Protein AF-A0A519YDR2-F1 (afdb_monomer_lite)

Foldseek 3Di:
DDDDDDDDAQLQDPPPDDLDDQDPVNVVVVVVLQVVCQVCQVVDPDKDWKAFSSQCFTPDIHPVVCVQLVHDNVVRVVCTSVNCVFWWDVVQSVVCSVVVVVQQPDPDQPDKDWDWTWTDSHPDPDTDIDIDMDHQRDADPVRGGGID

Sequence (148 aa):
MVKTSTPNPSLLVPLEHLQPAVTAQQQASIDRAVAQIAATADLHPGVTIVHNILTDSVEYMSRRGLALLQTSLAALHALGPGYNRQFFNPVDAADYMPRLYQLLHSPDPLYVVSYFQQVRPTESAEYSLYLSTSRVLLRAADESPLLI

Radius of gyration: 15.77 Å; chains: 1; bounding box: 35×52×35 Å

pLDDT: mean 86.22, std 18.48, range [34.0, 98.62]

Secondary structure (DSSP, 8-state):
-----PPPP-SS----S--PPPPHHHHHHHHHHHHHHHTTGGGSSS--EEEETTTTEEEEE-HHHHHHTT--HHHHHHHTTHHHHHHB-HHHHHHHHHHHH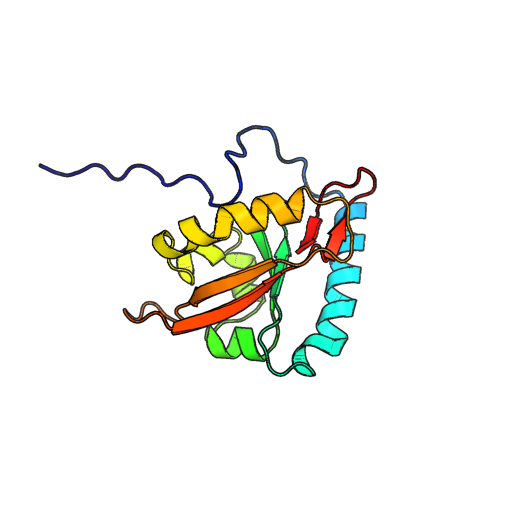HHHH---TT-EEEEEEEE-SSS-SPPEEEEEEEE--EE-TTS-EEE-

Structure (mmCIF, N/CA/C/O backbone):
data_AF-A0A519YDR2-F1
#
_entry.id   AF-A0A519YDR2-F1
#
loop_
_atom_site.group_PDB
_atom_site.id
_atom_site.type_symbol
_atom_site.label_atom_id
_atom_site.label_alt_id
_atom_site.label_comp_id
_atom_site.label_asym_id
_atom_site.label_entity_id
_atom_site.label_seq_id
_atom_site.pdbx_PDB_ins_code
_atom_site.Cartn_x
_atom_site.Cartn_y
_atom_site.Cartn_z
_atom_site.occupancy
_atom_site.B_iso_or_equiv
_atom_site.auth_seq_id
_atom_site.auth_comp_id
_atom_site.auth_asym_id
_atom_site.auth_atom_id
_atom_site.pdbx_PDB_model_num
ATOM 1 N N . MET A 1 1 ? -15.715 37.258 3.386 1.00 39.41 1 MET A N 1
ATOM 2 C CA . MET A 1 1 ? -14.521 37.036 2.540 1.00 39.41 1 MET A CA 1
ATOM 3 C C . MET A 1 1 ? -14.327 35.533 2.414 1.00 39.41 1 MET A C 1
ATOM 5 O O . MET A 1 1 ? -13.904 34.897 3.369 1.00 39.41 1 MET A O 1
ATOM 9 N N . VAL A 1 2 ? -14.778 34.955 1.302 1.00 34.84 2 VAL A N 1
ATOM 10 C CA . VAL A 1 2 ? -14.699 33.512 1.037 1.00 34.84 2 VAL A CA 1
ATOM 11 C C . VAL A 1 2 ? -13.256 33.204 0.648 1.00 34.84 2 VAL A C 1
ATOM 13 O O . VAL A 1 2 ? -12.778 33.713 -0.362 1.00 34.84 2 VAL A O 1
ATOM 16 N N . LYS A 1 3 ? -12.537 32.438 1.476 1.00 34.00 3 LYS A N 1
ATOM 17 C CA . LYS A 1 3 ? -11.221 31.912 1.103 1.00 34.00 3 LYS A CA 1
ATOM 18 C C . LYS A 1 3 ? -11.451 30.821 0.064 1.00 34.00 3 LYS A C 1
ATOM 20 O O . LYS A 1 3 ? -12.026 29.781 0.363 1.00 34.00 3 LYS A O 1
ATOM 25 N N . THR A 1 4 ? -11.055 31.111 -1.165 1.00 35.88 4 THR A N 1
ATOM 26 C CA . THR A 1 4 ? -11.028 30.170 -2.279 1.00 35.88 4 THR A CA 1
ATOM 27 C C . THR A 1 4 ? -10.101 29.009 -1.933 1.00 35.88 4 THR A C 1
ATOM 29 O O . THR A 1 4 ? -8.920 29.216 -1.664 1.00 35.88 4 THR A O 1
ATOM 32 N N . SER A 1 5 ? -10.668 27.803 -1.915 1.00 35.31 5 SER A N 1
ATOM 33 C CA . SER A 1 5 ? -9.946 26.538 -1.804 1.00 35.31 5 SER A CA 1
ATOM 34 C C . SER A 1 5 ?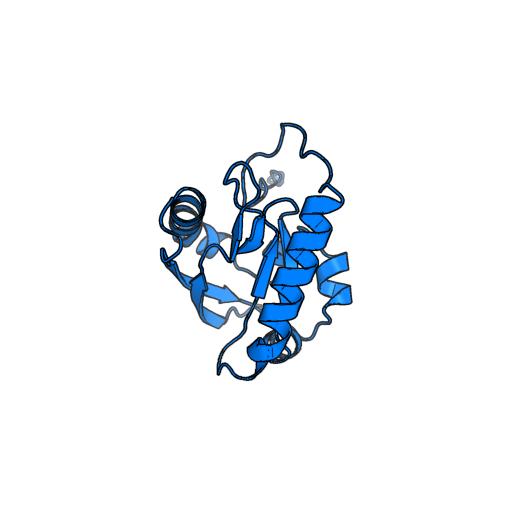 -9.002 26.404 -2.993 1.00 35.31 5 SER A C 1
ATOM 36 O O . SER A 1 5 ? -9.450 26.259 -4.128 1.00 35.31 5 SER A O 1
ATOM 38 N N . THR A 1 6 ? -7.700 26.455 -2.745 1.00 38.56 6 THR A N 1
ATOM 39 C CA . THR A 1 6 ? -6.697 25.978 -3.696 1.00 38.56 6 THR A CA 1
ATOM 40 C C . THR A 1 6 ? -6.826 24.457 -3.849 1.00 38.56 6 THR A C 1
ATOM 42 O O . THR A 1 6 ? -7.076 23.769 -2.855 1.00 38.56 6 THR A O 1
ATOM 45 N N . PRO A 1 7 ? -6.681 23.896 -5.061 1.00 40.25 7 PRO A N 1
ATOM 46 C CA . PRO A 1 7 ? -6.564 22.455 -5.226 1.00 40.25 7 PRO A CA 1
ATOM 47 C C . PRO A 1 7 ? -5.228 22.003 -4.621 1.00 40.25 7 PRO A C 1
ATOM 49 O O . PRO A 1 7 ? -4.173 22.544 -4.944 1.00 40.25 7 PRO A O 1
ATOM 52 N N . ASN A 1 8 ? -5.291 21.053 -3.690 1.00 44.22 8 ASN A N 1
ATOM 53 C CA . ASN A 1 8 ? -4.116 20.451 -3.065 1.00 44.22 8 ASN A CA 1
ATOM 54 C C . ASN A 1 8 ? -3.467 19.488 -4.083 1.00 44.22 8 ASN A C 1
ATOM 56 O O . ASN A 1 8 ? -4.185 18.611 -4.579 1.00 44.22 8 ASN A O 1
ATOM 60 N N . PRO A 1 9 ? -2.179 19.647 -4.442 1.00 41.72 9 PRO A N 1
ATOM 61 C CA . PRO A 1 9 ? -1.514 18.762 -5.391 1.00 41.72 9 PRO A CA 1
ATOM 62 C C . PRO A 1 9 ? -1.411 17.349 -4.808 1.00 41.72 9 PRO A C 1
ATOM 64 O O . PRO A 1 9 ? -1.293 17.171 -3.595 1.00 41.72 9 PRO A O 1
ATOM 67 N N . SER A 1 10 ? -1.504 16.344 -5.675 1.00 45.41 10 SER A N 1
ATOM 68 C CA . SER A 1 10 ? -1.334 14.928 -5.345 1.00 45.41 10 SER A CA 1
ATOM 69 C C . SER A 1 10 ? -0.138 14.706 -4.409 1.00 45.41 10 SER A C 1
ATOM 71 O O . SER A 1 10 ? 0.922 15.305 -4.587 1.00 45.41 10 SER A O 1
ATOM 73 N N . LEU A 1 11 ? -0.312 13.846 -3.398 1.00 50.56 11 LEU A N 1
ATOM 74 C CA . LEU A 1 11 ? 0.678 13.610 -2.333 1.00 50.56 11 LEU A CA 1
ATOM 75 C C . LEU A 1 11 ? 1.963 12.925 -2.839 1.00 50.56 11 LEU A C 1
ATOM 77 O O . LEU A 1 11 ? 2.975 12.905 -2.140 1.00 50.56 11 LEU A O 1
ATOM 81 N N . LEU A 1 12 ? 1.943 12.430 -4.076 1.00 49.84 12 LEU A N 1
ATOM 82 C CA . LEU A 1 12 ? 3.068 11.839 -4.784 1.00 49.84 12 LEU A CA 1
ATOM 83 C C . LEU A 1 12 ? 3.268 12.595 -6.109 1.00 49.84 12 LEU A C 1
ATOM 85 O O . LEU A 1 12 ? 2.635 12.275 -7.108 1.00 49.84 12 LEU A O 1
ATOM 89 N N . VAL A 1 13 ? 4.176 13.583 -6.096 1.00 45.25 13 VAL A N 1
ATOM 90 C CA . VAL A 1 13 ? 4.721 14.321 -7.263 1.00 45.25 13 VAL A CA 1
ATOM 91 C C . VAL A 1 13 ? 3.717 15.229 -8.028 1.00 45.25 13 VAL A C 1
ATOM 93 O O . VAL A 1 13 ? 2.563 14.863 -8.245 1.00 45.25 13 VAL A O 1
ATOM 96 N N . PRO A 1 14 ? 4.133 16.411 -8.542 1.00 38.53 14 PRO A N 1
ATOM 97 C CA . PRO A 1 14 ? 3.407 17.085 -9.620 1.00 38.53 14 PRO A CA 1
ATOM 98 C C . PRO A 1 14 ? 3.539 16.258 -10.914 1.00 38.53 14 PRO A C 1
ATOM 100 O O . PRO A 1 14 ? 4.496 16.403 -11.674 1.00 38.53 14 PRO A O 1
ATOM 103 N N . LEU A 1 15 ? 2.606 15.336 -11.152 1.00 46.00 15 LEU A N 1
ATOM 104 C CA . LEU A 1 15 ? 2.583 14.445 -12.321 1.00 46.00 15 LEU A CA 1
ATOM 105 C C . LEU A 1 15 ? 1.986 15.137 -13.560 1.00 46.00 15 LEU A C 1
ATOM 107 O O . LEU A 1 15 ? 1.046 14.643 -14.173 1.00 46.00 15 LEU A O 1
ATOM 111 N N . GLU A 1 16 ? 2.530 16.289 -13.952 1.00 39.00 16 GLU A N 1
ATOM 112 C CA . GLU A 1 16 ? 2.115 16.978 -15.190 1.00 39.00 16 GLU A CA 1
ATOM 113 C C . GLU A 1 16 ? 2.868 16.500 -16.444 1.00 39.00 16 GLU A C 1
ATOM 115 O O . GLU A 1 16 ? 2.727 17.068 -17.522 1.00 39.00 16 GLU A O 1
ATOM 120 N N . HIS A 1 17 ? 3.628 15.408 -16.354 1.00 41.31 17 HIS A N 1
ATOM 121 C CA . HIS A 1 17 ? 4.310 14.822 -17.506 1.00 41.31 17 HIS A CA 1
ATOM 122 C C . HIS A 1 17 ? 3.852 13.375 -17.681 1.00 41.31 17 HIS A C 1
ATOM 124 O O . HIS A 1 17 ? 4.390 12.475 -17.049 1.00 41.31 17 HIS A O 1
ATOM 130 N N . LEU A 1 18 ? 2.817 13.199 -18.516 1.00 40.03 18 LEU A N 1
ATOM 131 C CA . LEU A 1 18 ? 2.458 11.974 -19.243 1.00 40.03 18 LEU A CA 1
ATOM 132 C C . LEU A 1 18 ? 2.827 10.675 -18.505 1.00 40.03 18 LEU A C 1
ATOM 134 O O . LEU A 1 18 ? 3.846 10.068 -18.823 1.00 40.03 18 LEU A O 1
ATOM 138 N N . GLN A 1 19 ? 2.002 10.223 -17.556 1.00 50.09 19 GLN A N 1
ATOM 139 C CA . GLN A 1 19 ? 2.108 8.843 -17.074 1.00 50.09 19 GLN A CA 1
ATOM 140 C C . GLN A 1 19 ? 1.885 7.918 -18.281 1.00 50.09 19 GLN A C 1
ATOM 142 O O . GLN A 1 19 ? 0.775 7.914 -18.826 1.00 50.09 19 GLN A O 1
ATOM 147 N N . PRO A 1 20 ? 2.891 7.165 -18.765 1.00 56.28 20 PRO A N 1
ATOM 148 C CA . PRO A 1 20 ? 2.605 6.136 -19.746 1.00 56.28 20 PRO A CA 1
ATOM 149 C C . PRO A 1 20 ? 1.630 5.155 -19.094 1.00 56.28 20 PRO A C 1
ATOM 151 O O . PRO A 1 20 ? 1.790 4.794 -17.927 1.00 56.28 20 PRO A O 1
ATOM 154 N N . ALA A 1 21 ? 0.597 4.754 -19.835 1.00 71.31 21 ALA A N 1
ATOM 155 C CA . ALA A 1 21 ? -0.297 3.699 -19.384 1.00 71.31 21 ALA A CA 1
ATOM 156 C C . ALA A 1 21 ? 0.544 2.496 -18.929 1.00 71.31 21 ALA A C 1
ATOM 158 O O . ALA A 1 21 ? 1.493 2.119 -19.623 1.00 71.31 21 ALA A O 1
ATOM 159 N N . VAL A 1 22 ? 0.206 1.919 -17.769 1.00 83.06 22 VAL A N 1
ATOM 160 C CA . VAL A 1 22 ? 0.862 0.709 -17.256 1.00 83.06 22 VAL A CA 1
ATOM 161 C C . VAL A 1 22 ? 0.887 -0.322 -18.380 1.00 83.06 22 VAL A C 1
ATOM 163 O O . VAL A 1 22 ? -0.152 -0.699 -18.927 1.00 83.06 22 VAL A O 1
ATOM 166 N N . THR A 1 23 ? 2.084 -0.739 -18.784 1.00 90.75 23 THR A N 1
ATOM 167 C CA . THR A 1 23 ? 2.227 -1.703 -19.875 1.00 90.75 23 THR A CA 1
ATOM 168 C C . THR A 1 23 ? 1.679 -3.060 -19.441 1.00 90.75 23 THR A C 1
ATOM 170 O O . THR A 1 23 ? 1.716 -3.408 -18.261 1.00 90.75 23 THR A O 1
ATOM 173 N N . ALA A 1 24 ? 1.245 -3.892 -20.391 1.00 91.50 24 ALA A N 1
ATOM 174 C CA . ALA A 1 24 ? 0.775 -5.246 -20.078 1.00 91.50 24 ALA A CA 1
ATOM 175 C C . ALA A 1 24 ? 1.830 -6.079 -19.317 1.00 91.50 24 ALA A C 1
ATOM 177 O O . ALA A 1 24 ? 1.493 -6.887 -18.454 1.00 91.50 24 ALA A O 1
ATOM 178 N N . GLN A 1 25 ? 3.117 -5.854 -19.601 1.00 92.81 25 GLN A N 1
ATOM 179 C CA . GLN A 1 25 ? 4.220 -6.513 -18.904 1.00 92.81 25 GLN A CA 1
ATOM 180 C C . GLN A 1 25 ? 4.379 -6.020 -17.457 1.00 92.81 25 GLN A C 1
ATOM 182 O O . GLN A 1 25 ? 4.603 -6.834 -16.556 1.00 92.81 25 GLN A O 1
ATOM 187 N N . GLN A 1 26 ? 4.256 -4.709 -17.222 1.00 94.50 26 GLN A N 1
ATOM 188 C CA . GLN A 1 26 ? 4.243 -4.153 -15.867 1.00 94.50 26 GLN A CA 1
ATOM 189 C C . GLN A 1 26 ? 3.038 -4.683 -15.091 1.00 94.50 26 GLN A C 1
ATOM 191 O O . GLN A 1 26 ? 3.222 -5.156 -13.974 1.00 94.50 26 GLN A O 1
ATOM 196 N N . GLN A 1 27 ? 1.853 -4.715 -15.707 1.00 95.12 27 GLN A N 1
ATOM 197 C CA . GLN A 1 27 ? 0.644 -5.238 -15.071 1.00 95.12 27 GLN A CA 1
ATOM 198 C C . GLN A 1 27 ? 0.811 -6.705 -14.661 1.00 95.12 27 GLN A C 1
ATOM 200 O O . GLN A 1 27 ? 0.612 -7.043 -13.502 1.00 95.12 27 GLN A O 1
ATOM 205 N N . ALA A 1 28 ? 1.300 -7.565 -15.558 1.00 96.44 28 ALA A N 1
ATOM 206 C CA . ALA A 1 28 ? 1.550 -8.969 -15.229 1.00 96.44 28 ALA A CA 1
ATOM 207 C C . ALA A 1 28 ? 2.567 -9.152 -14.082 1.00 96.44 28 ALA A C 1
ATOM 209 O O . ALA A 1 28 ? 2.499 -10.124 -13.325 1.00 96.44 28 ALA A O 1
ATOM 210 N N . SER A 1 29 ? 3.528 -8.232 -13.953 1.00 97.56 29 SER A N 1
ATOM 211 C CA . SER A 1 29 ? 4.514 -8.249 -12.865 1.00 97.56 29 SER A CA 1
ATOM 212 C C . SER A 1 29 ? 3.905 -7.773 -11.544 1.00 97.56 29 SER A C 1
ATOM 214 O O . SER A 1 29 ? 4.158 -8.387 -10.506 1.00 97.56 29 SER A O 1
ATOM 216 N N . ILE A 1 30 ? 3.068 -6.733 -11.597 1.00 97.75 30 ILE A N 1
ATOM 217 C CA . ILE A 1 30 ? 2.284 -6.224 -10.467 1.00 97.75 30 ILE A CA 1
ATOM 218 C C . ILE A 1 30 ? 1.362 -7.323 -9.939 1.00 97.75 30 ILE A C 1
ATOM 220 O O . ILE A 1 30 ? 1.458 -7.671 -8.764 1.00 97.75 30 ILE A O 1
ATOM 224 N N . ASP A 1 31 ? 0.564 -7.949 -10.807 1.00 98.00 31 ASP A N 1
ATOM 225 C CA . ASP A 1 31 ? -0.384 -9.006 -10.437 1.00 98.00 31 ASP A CA 1
ATOM 226 C C . ASP A 1 31 ? 0.322 -10.168 -9.725 1.00 98.00 31 ASP A C 1
ATOM 228 O O . ASP A 1 31 ? -0.145 -10.676 -8.703 1.00 98.00 31 ASP A O 1
ATOM 232 N N . ARG A 1 32 ? 1.496 -10.570 -10.232 1.00 98.50 32 ARG A N 1
ATOM 233 C CA . ARG A 1 32 ? 2.311 -11.622 -9.614 1.00 98.50 32 ARG A CA 1
ATOM 234 C C . ARG A 1 32 ? 2.807 -11.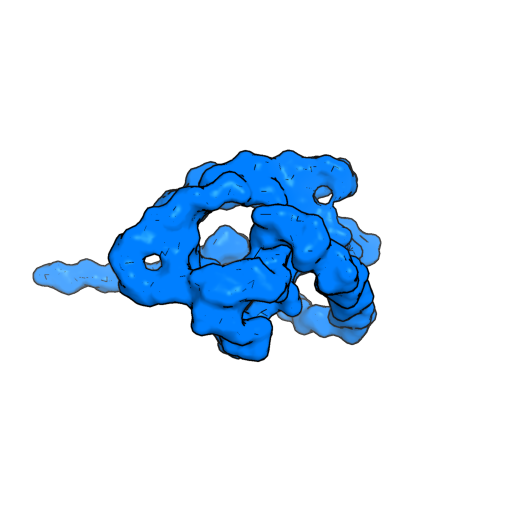217 -8.226 1.00 98.50 32 ARG A C 1
ATOM 236 O O . ARG A 1 32 ? 2.698 -12.018 -7.299 1.00 98.50 32 ARG A O 1
ATOM 243 N N . ALA A 1 33 ? 3.361 -10.013 -8.082 1.00 98.38 33 ALA A N 1
ATOM 244 C CA . ALA A 1 33 ? 3.873 -9.525 -6.802 1.00 98.38 33 ALA A CA 1
ATOM 245 C C . ALA A 1 33 ? 2.748 -9.396 -5.763 1.00 98.38 33 ALA A C 1
ATOM 247 O O . ALA A 1 33 ? 2.893 -9.837 -4.622 1.00 98.38 33 ALA A O 1
ATOM 248 N N . VAL A 1 34 ? 1.594 -8.872 -6.180 1.00 98.56 34 VAL A N 1
ATOM 249 C CA . VAL A 1 34 ? 0.391 -8.770 -5.351 1.00 98.56 34 VAL A CA 1
ATOM 250 C C . VAL A 1 34 ? -0.080 -10.151 -4.902 1.00 98.56 34 VAL A C 1
ATOM 252 O O . VAL A 1 34 ? -0.316 -10.346 -3.712 1.00 98.56 34 VAL A O 1
ATOM 255 N N . ALA A 1 35 ? -0.155 -11.132 -5.806 1.00 98.56 35 ALA A N 1
ATOM 256 C CA . ALA A 1 35 ? -0.554 -12.496 -5.459 1.00 98.56 35 ALA A CA 1
ATOM 257 C C . ALA A 1 35 ? 0.391 -13.141 -4.428 1.00 98.56 35 ALA A C 1
ATOM 259 O O . ALA A 1 35 ? -0.068 -13.820 -3.508 1.00 98.56 35 ALA A O 1
ATOM 260 N N . GLN A 1 36 ? 1.702 -12.902 -4.544 1.00 98.38 36 GLN A N 1
ATOM 261 C CA . GLN A 1 36 ? 2.693 -13.395 -3.582 1.00 98.38 36 GLN A CA 1
ATOM 262 C C . GLN A 1 36 ? 2.505 -12.781 -2.191 1.00 98.38 36 GLN A C 1
ATOM 264 O O . GLN A 1 36 ? 2.538 -13.508 -1.201 1.00 98.38 36 GLN A O 1
ATOM 269 N N . ILE A 1 37 ? 2.270 -11.468 -2.108 1.00 98.25 37 ILE A N 1
ATOM 270 C CA . ILE A 1 37 ? 1.995 -10.793 -0.833 1.00 98.25 37 ILE A CA 1
ATOM 271 C C . ILE A 1 37 ? 0.660 -11.252 -0.243 1.00 98.25 37 ILE A C 1
ATOM 273 O O . ILE A 1 37 ? 0.587 -11.584 0.941 1.00 98.25 37 ILE A O 1
ATOM 277 N N . ALA A 1 38 ? -0.389 -11.328 -1.061 1.00 98.12 38 ALA A N 1
ATOM 278 C CA . ALA A 1 38 ? -1.721 -11.728 -0.623 1.00 98.12 38 ALA A CA 1
ATOM 279 C C . ALA A 1 38 ? -1.748 -13.135 -0.004 1.00 98.12 38 ALA A C 1
ATOM 281 O O . ALA A 1 38 ? -2.524 -13.381 0.918 1.00 98.12 38 ALA A O 1
ATOM 282 N N . ALA A 1 39 ? -0.876 -14.040 -0.462 1.00 98.25 39 ALA A N 1
ATOM 283 C CA . ALA A 1 39 ? -0.772 -15.399 0.063 1.00 98.25 39 ALA A CA 1
ATOM 284 C C . ALA A 1 39 ? -0.305 -15.467 1.531 1.00 98.25 39 ALA A C 1
ATOM 286 O O . ALA A 1 39 ? -0.590 -16.454 2.209 1.00 98.25 39 ALA A O 1
ATOM 287 N N . THR A 1 40 ? 0.399 -14.445 2.035 1.00 97.38 40 THR A N 1
ATOM 288 C CA . THR A 1 40 ? 0.969 -14.449 3.396 1.00 97.38 40 THR A CA 1
ATOM 289 C C . THR A 1 40 ? 0.528 -13.277 4.263 1.00 97.38 40 THR A C 1
ATOM 291 O O . THR A 1 40 ? 0.735 -13.325 5.472 1.00 97.38 40 THR A O 1
ATOM 294 N N . ALA A 1 41 ? -0.083 -12.239 3.688 1.00 97.38 41 ALA A N 1
ATOM 295 C CA . ALA A 1 41 ? -0.392 -10.986 4.376 1.00 97.38 41 ALA A CA 1
ATOM 296 C C . ALA A 1 41 ? -1.160 -11.172 5.697 1.00 97.38 41 ALA A C 1
ATOM 298 O O . ALA A 1 41 ? -0.833 -10.545 6.702 1.00 97.38 41 ALA A O 1
ATOM 299 N N . ASP A 1 42 ? -2.143 -12.076 5.724 1.00 95.75 42 ASP A N 1
ATOM 300 C CA . ASP A 1 42 ? -2.964 -12.322 6.917 1.00 95.75 42 ASP A CA 1
ATOM 301 C C . ASP A 1 42 ? -2.266 -13.174 7.995 1.00 95.75 42 ASP A C 1
ATOM 303 O O . ASP A 1 42 ? -2.829 -13.383 9.069 1.00 95.75 42 ASP A O 1
ATOM 307 N N . LEU A 1 43 ? -1.049 -13.667 7.736 1.00 96.62 43 LEU A N 1
ATOM 308 C CA . LEU A 1 43 ? -0.209 -14.309 8.753 1.00 96.62 43 LEU A CA 1
ATOM 309 C C . LEU A 1 43 ? 0.493 -13.274 9.644 1.00 96.62 43 LEU A C 1
ATOM 311 O O . LEU A 1 43 ? 0.997 -13.618 10.714 1.00 96.62 43 LEU A O 1
ATOM 315 N N . HIS A 1 44 ? 0.554 -12.013 9.214 1.00 93.31 44 HIS A N 1
ATOM 316 C CA . HIS A 1 44 ? 1.209 -10.942 9.952 1.00 93.31 44 HIS A CA 1
ATOM 317 C C . HIS A 1 44 ? 0.223 -10.262 10.919 1.00 93.31 44 HIS A C 1
ATOM 319 O O . HIS A 1 44 ? -0.933 -10.032 10.567 1.00 93.31 44 HIS A O 1
ATOM 325 N N . PRO A 1 45 ? 0.654 -9.856 12.130 1.00 93.12 45 PRO A N 1
ATOM 326 C CA . PRO A 1 45 ? -0.227 -9.224 13.119 1.00 93.12 45 PRO A CA 1
ATOM 327 C C . PRO A 1 45 ? -0.600 -7.760 12.793 1.00 93.12 45 PRO A C 1
ATOM 329 O O . PRO A 1 45 ? -1.156 -7.061 13.642 1.00 93.12 45 PRO A O 1
ATOM 332 N N . GLY A 1 46 ? -0.306 -7.287 11.578 1.00 94.88 46 GLY A N 1
ATOM 333 C CA . GLY A 1 46 ? -0.518 -5.915 11.118 1.00 94.88 46 GLY A CA 1
ATOM 334 C C . GLY A 1 46 ? -1.438 -5.817 9.901 1.00 94.88 46 GLY A C 1
ATOM 335 O O . GLY A 1 46 ? -2.011 -6.802 9.434 1.00 94.88 46 GLY A O 1
ATOM 336 N N . VAL A 1 47 ? -1.600 -4.596 9.395 1.00 97.12 47 VAL A N 1
ATOM 337 C CA . VAL A 1 47 ? -2.218 -4.358 8.087 1.00 97.12 47 VAL A CA 1
ATOM 338 C C . VAL A 1 47 ? -1.115 -4.371 7.037 1.00 97.12 47 VAL A C 1
ATOM 340 O O . VAL A 1 47 ? -0.109 -3.687 7.197 1.00 97.12 47 VAL A O 1
ATOM 343 N N . THR A 1 48 ? -1.312 -5.136 5.967 1.00 98.12 48 THR A N 1
ATOM 344 C CA . THR A 1 48 ? -0.436 -5.109 4.792 1.00 98.12 48 THR A CA 1
ATOM 345 C C . THR A 1 48 ? -1.163 -4.371 3.686 1.00 98.12 48 THR A C 1
ATOM 347 O O . THR A 1 48 ? -2.324 -4.675 3.411 1.00 98.12 48 THR A O 1
ATOM 350 N N . ILE A 1 49 ? -0.485 -3.414 3.068 1.00 98.00 49 ILE A N 1
ATOM 351 C CA . ILE A 1 49 ? -0.989 -2.628 1.943 1.00 98.00 49 ILE A CA 1
ATOM 352 C C . ILE A 1 49 ? 0.056 -2.739 0.840 1.00 98.00 49 ILE A C 1
ATOM 354 O O . ILE A 1 49 ? 1.246 -2.717 1.140 1.00 98.00 49 ILE A O 1
ATOM 358 N N . VAL A 1 50 ? -0.390 -2.888 -0.403 1.00 98.44 50 VAL A N 1
ATOM 359 C CA . VAL A 1 50 ? 0.462 -2.757 -1.586 1.00 98.44 50 VAL A CA 1
ATOM 360 C C . VAL A 1 50 ? -0.025 -1.543 -2.356 1.00 98.44 50 VAL A C 1
ATOM 362 O O . VAL A 1 50 ? -1.160 -1.532 -2.842 1.00 98.44 50 VAL A O 1
ATOM 365 N N . HIS A 1 51 ? 0.816 -0.521 -2.434 1.00 97.12 51 HIS A N 1
ATOM 366 C CA . HIS A 1 51 ? 0.530 0.718 -3.146 1.00 97.12 51 HIS A CA 1
ATOM 367 C C . HIS A 1 51 ? 1.168 0.700 -4.527 1.00 97.12 51 HIS A C 1
ATOM 369 O O . HIS A 1 51 ? 2.348 0.387 -4.666 1.00 97.12 51 HIS A O 1
ATOM 375 N N . ASN A 1 52 ? 0.402 1.100 -5.537 1.00 96.00 52 ASN A N 1
ATOM 376 C CA . ASN A 1 52 ? 0.901 1.364 -6.874 1.00 96.00 52 ASN A CA 1
ATOM 377 C C . ASN A 1 52 ? 1.284 2.836 -7.000 1.00 96.00 52 ASN A C 1
ATOM 379 O O . ASN A 1 52 ? 0.447 3.735 -6.909 1.00 96.00 52 ASN A O 1
ATOM 383 N N . ILE A 1 53 ? 2.579 3.062 -7.210 1.00 93.50 53 ILE A N 1
ATOM 384 C CA . ILE A 1 53 ? 3.168 4.396 -7.316 1.00 93.50 53 ILE A CA 1
ATOM 385 C C . ILE A 1 53 ? 2.795 5.062 -8.643 1.00 93.50 53 ILE A C 1
ATOM 387 O O . ILE A 1 53 ? 2.665 6.282 -8.701 1.00 93.50 53 ILE A O 1
ATOM 391 N N . LEU A 1 54 ? 2.583 4.275 -9.701 1.00 91.44 54 LEU A N 1
ATOM 392 C CA . LEU A 1 54 ? 2.219 4.795 -11.018 1.00 91.44 54 LEU A CA 1
ATOM 393 C C . LEU A 1 54 ? 0.802 5.362 -11.039 1.00 91.44 54 LEU A C 1
ATOM 395 O O . LEU A 1 54 ? 0.529 6.268 -11.812 1.00 91.44 54 LEU A O 1
ATOM 399 N N . THR A 1 55 ? -0.103 4.837 -10.221 1.00 90.62 55 THR A N 1
ATOM 400 C CA . THR A 1 55 ? -1.523 5.220 -10.229 1.00 90.62 55 THR A CA 1
ATOM 401 C C . THR A 1 55 ? -1.966 5.926 -8.952 1.00 90.62 55 THR A C 1
ATOM 403 O O . THR A 1 55 ? -3.136 6.287 -8.854 1.00 90.62 55 THR A O 1
ATOM 406 N N . ASP A 1 56 ? -1.064 6.114 -7.980 1.00 89.88 56 ASP A N 1
ATOM 407 C CA . ASP A 1 56 ? -1.375 6.605 -6.627 1.00 89.88 56 ASP A CA 1
ATOM 408 C C . ASP A 1 56 ? -2.556 5.835 -5.996 1.00 89.88 56 ASP A C 1
ATOM 410 O O . ASP A 1 56 ? -3.446 6.402 -5.368 1.00 89.88 56 ASP A O 1
ATOM 414 N N . SER A 1 57 ? -2.615 4.517 -6.208 1.00 93.19 57 SER A N 1
ATOM 415 C CA . SER A 1 57 ? -3.740 3.679 -5.774 1.00 93.19 57 SER A CA 1
ATOM 416 C C . SER A 1 57 ? -3.288 2.466 -4.969 1.00 93.19 57 SER A C 1
ATOM 418 O O . SER A 1 57 ? -2.104 2.153 -4.876 1.00 93.19 57 SER A O 1
ATOM 420 N N . VAL A 1 58 ? -4.248 1.769 -4.365 1.00 96.81 58 VAL A N 1
ATOM 421 C CA . VAL A 1 58 ? -4.007 0.516 -3.642 1.00 96.81 58 VAL A CA 1
ATOM 422 C C . VAL A 1 58 ? -4.252 -0.651 -4.585 1.00 96.81 58 VAL A C 1
ATOM 424 O O . VAL A 1 58 ? -5.339 -0.753 -5.135 1.00 96.81 58 VAL A O 1
ATOM 427 N N . GLU A 1 59 ? -3.283 -1.548 -4.738 1.00 97.81 59 GLU A N 1
ATOM 428 C CA . GLU A 1 59 ? -3.462 -2.808 -5.477 1.00 97.81 59 GLU A CA 1
ATOM 429 C C . GLU A 1 59 ? -4.009 -3.910 -4.576 1.00 97.81 59 GLU A C 1
ATOM 431 O O . GLU A 1 59 ? -4.791 -4.757 -5.008 1.00 97.81 59 GLU A O 1
ATOM 436 N N . TYR A 1 60 ? -3.615 -3.888 -3.302 1.00 98.62 60 TYR A N 1
ATOM 437 C CA . TYR A 1 60 ? -4.014 -4.882 -2.319 1.00 98.62 60 TYR A CA 1
ATOM 438 C C . TYR A 1 60 ? -4.024 -4.321 -0.902 1.00 98.62 60 TYR A C 1
ATOM 440 O O . TYR A 1 60 ? -3.200 -3.486 -0.531 1.00 98.62 60 TYR A O 1
ATOM 448 N N . MET A 1 61 ? -4.928 -4.854 -0.085 1.00 98.38 61 MET A N 1
ATOM 449 C CA . MET A 1 61 ? -4.953 -4.648 1.354 1.00 98.38 61 MET A CA 1
ATOM 450 C C . MET A 1 61 ? -5.346 -5.950 2.055 1.00 98.38 61 MET A C 1
ATOM 452 O O . MET A 1 61 ? -6.260 -6.645 1.606 1.00 98.38 61 MET A O 1
ATOM 456 N N . SER A 1 62 ? -4.680 -6.270 3.166 1.00 98.56 62 SER A N 1
ATOM 457 C CA . SER A 1 62 ? -4.997 -7.458 3.965 1.00 98.56 62 SER A CA 1
ATOM 458 C C . SER A 1 62 ? -6.412 -7.401 4.545 1.00 98.56 62 SER A C 1
ATOM 460 O O . SER A 1 62 ? -6.990 -6.320 4.714 1.00 98.56 62 SER A O 1
ATOM 462 N N . ARG A 1 63 ? -6.978 -8.560 4.921 1.00 97.75 63 ARG A N 1
ATOM 463 C CA . ARG A 1 63 ? -8.345 -8.621 5.478 1.00 97.75 63 ARG A CA 1
ATOM 464 C C . ARG A 1 63 ? -8.494 -7.739 6.713 1.00 97.75 63 ARG A C 1
ATOM 466 O O . ARG A 1 63 ? -9.533 -7.111 6.901 1.00 97.75 63 ARG A O 1
ATOM 473 N N . ARG A 1 64 ? -7.439 -7.650 7.528 1.00 96.25 64 ARG A N 1
ATOM 474 C CA . ARG A 1 64 ? -7.396 -6.775 8.705 1.00 96.25 64 ARG A CA 1
ATOM 475 C C . ARG A 1 64 ? -7.544 -5.299 8.331 1.00 96.25 64 ARG A C 1
ATOM 477 O O . ARG A 1 64 ? -8.276 -4.591 9.011 1.00 96.25 64 ARG A O 1
ATOM 484 N N . GLY A 1 65 ? -6.874 -4.848 7.269 1.00 95.69 65 GLY A N 1
ATOM 485 C CA . GLY A 1 65 ? -6.976 -3.468 6.791 1.00 95.69 65 GLY A CA 1
ATOM 486 C C . GLY A 1 65 ? -8.359 -3.150 6.240 1.00 95.69 65 GLY A C 1
ATOM 487 O O . GLY A 1 65 ? -8.953 -2.147 6.621 1.00 95.69 65 GLY A O 1
ATOM 488 N N . LEU A 1 66 ? -8.915 -4.050 5.426 1.00 96.31 66 LEU A N 1
ATOM 489 C CA . LEU A 1 66 ? -10.263 -3.891 4.874 1.00 96.31 66 LEU A CA 1
ATOM 490 C C . LEU A 1 66 ? -11.330 -3.823 5.974 1.00 96.31 66 LEU A C 1
ATOM 492 O O . LEU A 1 66 ? -12.216 -2.974 5.920 1.00 96.31 66 LEU A O 1
ATOM 496 N N . ALA A 1 67 ? -11.214 -4.672 7.001 1.00 94.44 67 ALA A N 1
ATOM 497 C CA . ALA A 1 67 ? -12.096 -4.636 8.164 1.00 94.44 67 ALA A CA 1
ATOM 498 C C . ALA A 1 67 ? -11.926 -3.345 8.977 1.00 94.44 67 ALA A C 1
ATOM 500 O O . ALA A 1 67 ? -12.918 -2.754 9.400 1.00 94.44 67 ALA A O 1
ATOM 501 N N . LEU A 1 68 ? -10.681 -2.892 9.163 1.00 92.75 68 LEU A N 1
ATOM 502 C CA . LEU A 1 68 ? -10.366 -1.646 9.856 1.00 92.75 68 LEU A CA 1
ATOM 503 C C . LEU A 1 68 ? -10.978 -0.447 9.140 1.00 92.75 68 LEU A C 1
ATOM 505 O O . LEU A 1 68 ? -11.573 0.379 9.812 1.00 92.75 68 LEU A O 1
ATOM 509 N N . LEU A 1 69 ? -10.880 -0.373 7.812 1.00 92.88 69 LEU A N 1
ATOM 510 C CA . LEU A 1 69 ? -11.447 0.708 6.996 1.00 92.88 69 LEU A CA 1
ATOM 511 C C . LEU A 1 69 ? -12.925 0.502 6.630 1.00 92.88 69 LEU A C 1
ATOM 513 O O . LEU A 1 69 ? -13.490 1.319 5.910 1.00 92.88 69 LEU A O 1
ATOM 517 N N . GLN A 1 70 ? -13.541 -0.596 7.080 1.00 93.50 70 GLN A N 1
ATOM 518 C CA . GLN A 1 70 ? -14.932 -0.953 6.782 1.00 93.50 70 GLN A CA 1
ATOM 519 C C . GLN A 1 70 ? -15.264 -0.891 5.278 1.00 93.50 70 GLN A C 1
ATOM 521 O O . GLN A 1 70 ? -16.320 -0.409 4.871 1.00 93.50 70 GLN A O 1
ATOM 526 N N . THR A 1 71 ? -14.345 -1.380 4.442 1.00 94.06 71 THR A N 1
ATOM 527 C CA . THR A 1 71 ? -14.421 -1.280 2.977 1.00 94.06 71 THR A CA 1
ATOM 528 C C . THR A 1 71 ? -14.090 -2.611 2.295 1.00 94.06 71 THR A C 1
ATOM 530 O O . THR A 1 71 ? -13.827 -3.623 2.944 1.00 94.06 71 THR A O 1
ATOM 533 N N . SER A 1 72 ? -14.115 -2.626 0.963 1.00 97.06 72 SER A N 1
ATOM 534 C CA . SER A 1 72 ? -13.717 -3.770 0.138 1.00 97.06 72 SER A CA 1
ATOM 535 C C . SER A 1 72 ? -12.582 -3.390 -0.806 1.00 97.06 72 SER A C 1
ATOM 537 O O . SER A 1 72 ? -12.428 -2.221 -1.155 1.00 97.06 72 SER A O 1
ATOM 539 N N . LEU A 1 73 ? -11.817 -4.379 -1.275 1.00 97.56 73 LEU A N 1
ATOM 540 C CA . LEU A 1 73 ? -10.751 -4.132 -2.247 1.00 97.56 73 LEU A CA 1
ATOM 541 C C . LEU A 1 73 ? -11.290 -3.491 -3.537 1.00 97.56 73 LEU A C 1
ATOM 543 O O . LEU A 1 73 ? -10.704 -2.537 -4.031 1.00 97.56 73 LEU A O 1
ATOM 547 N N . ALA A 1 74 ? -12.457 -3.932 -4.018 1.00 97.88 74 ALA A N 1
ATOM 548 C CA . ALA A 1 74 ? -13.108 -3.337 -5.185 1.00 97.88 74 ALA A CA 1
ATOM 549 C C . ALA A 1 74 ? -13.465 -1.854 -4.968 1.00 97.88 74 ALA A C 1
ATOM 551 O O . ALA A 1 74 ? -13.304 -1.039 -5.873 1.00 97.88 74 ALA A O 1
ATOM 552 N N . ALA A 1 75 ? -13.915 -1.487 -3.763 1.00 96.31 75 ALA A N 1
ATOM 553 C CA . ALA A 1 75 ? -14.173 -0.091 -3.421 1.00 96.31 75 ALA A CA 1
ATOM 554 C C . ALA A 1 75 ? -12.873 0.727 -3.347 1.00 96.31 75 ALA A C 1
ATOM 556 O O . ALA A 1 75 ? -12.848 1.861 -3.816 1.00 96.31 75 ALA A O 1
ATOM 557 N N . LEU A 1 76 ? -11.782 0.153 -2.827 1.00 95.31 76 LEU A N 1
ATOM 558 C CA . LEU A 1 76 ? -10.464 0.798 -2.846 1.00 95.31 76 LEU A CA 1
ATOM 559 C C . LEU A 1 76 ? -9.954 1.025 -4.275 1.00 95.31 76 LEU A C 1
ATOM 561 O O . LEU A 1 76 ? -9.477 2.115 -4.584 1.00 95.31 76 LEU A O 1
ATOM 565 N N . HIS A 1 77 ? -10.111 0.039 -5.161 1.00 95.62 77 HIS A N 1
ATOM 566 C CA . HIS A 1 77 ? -9.774 0.183 -6.580 1.00 95.62 77 HIS A CA 1
ATOM 567 C C . HIS A 1 77 ? -10.599 1.280 -7.251 1.00 95.62 77 HIS A C 1
ATOM 569 O O . HIS A 1 77 ? -10.044 2.100 -7.976 1.00 95.62 77 HIS A O 1
ATOM 575 N N . ALA A 1 78 ? -11.902 1.348 -6.965 1.00 95.69 78 ALA A N 1
ATOM 576 C CA . ALA A 1 78 ? -12.776 2.387 -7.503 1.00 95.69 78 ALA A CA 1
ATOM 577 C C . ALA A 1 78 ? -12.407 3.803 -7.021 1.00 95.69 78 ALA A C 1
ATOM 579 O O . ALA A 1 78 ? -12.629 4.769 -7.749 1.00 95.69 78 ALA A O 1
ATOM 580 N N . LEU A 1 79 ? -11.836 3.940 -5.818 1.00 93.12 79 LEU A N 1
ATOM 581 C CA . LEU A 1 79 ? -11.354 5.225 -5.302 1.00 93.12 79 LEU A CA 1
ATOM 582 C C . LEU A 1 79 ? -10.087 5.712 -6.012 1.00 93.12 79 LEU A C 1
ATOM 584 O O . LEU A 1 79 ? -9.899 6.924 -6.148 1.00 93.12 79 LEU A O 1
ATOM 588 N N . GLY A 1 80 ? -9.205 4.795 -6.423 1.00 92.94 80 GLY A N 1
ATOM 589 C CA . GLY A 1 80 ? -7.913 5.132 -7.021 1.00 92.94 80 GLY A CA 1
ATOM 590 C C . GLY A 1 80 ? -7.117 6.127 -6.147 1.00 92.94 80 GLY A C 1
ATOM 591 O O . GLY A 1 80 ? -7.023 5.914 -4.933 1.00 92.94 80 GLY A O 1
ATOM 592 N N . PRO A 1 81 ? -6.643 7.262 -6.707 1.00 89.81 81 PRO A N 1
ATOM 593 C CA . PRO A 1 81 ? -5.975 8.346 -5.962 1.00 89.81 81 PRO A CA 1
ATOM 594 C C . PRO A 1 81 ? -6.802 8.991 -4.839 1.00 89.81 81 PRO A C 1
ATOM 596 O O . PRO A 1 81 ? -6.308 9.800 -4.050 1.00 89.81 81 PRO A O 1
ATOM 599 N N . GLY A 1 82 ? -8.106 8.716 -4.772 1.00 90.69 82 GLY A N 1
ATOM 600 C CA . GLY A 1 82 ? -8.968 9.162 -3.679 1.00 90.69 82 GLY A CA 1
ATOM 601 C C . GLY A 1 82 ? -8.648 8.493 -2.339 1.00 90.69 82 GLY A C 1
ATOM 602 O O . GLY A 1 82 ? -8.931 9.082 -1.297 1.00 90.69 82 GLY A O 1
ATOM 603 N N . TYR A 1 83 ? -8.017 7.313 -2.352 1.00 91.94 83 TYR A N 1
ATOM 604 C CA . TYR A 1 83 ? -7.745 6.511 -1.157 1.00 91.94 83 TYR A CA 1
ATOM 605 C C . TYR A 1 83 ? -6.991 7.285 -0.065 1.00 91.94 83 TYR A C 1
ATOM 607 O O . TYR A 1 83 ? -7.478 7.400 1.063 1.00 91.94 83 TYR A O 1
ATOM 615 N N . ASN A 1 84 ? -5.840 7.877 -0.406 1.00 88.81 84 ASN A N 1
ATOM 616 C CA . ASN A 1 84 ? -5.008 8.597 0.561 1.00 88.81 84 ASN A CA 1
ATOM 617 C C . ASN A 1 84 ? -5.769 9.777 1.189 1.00 88.81 84 ASN A C 1
ATOM 619 O O . ASN A 1 84 ? -5.727 9.988 2.398 1.00 88.81 84 ASN A O 1
ATOM 623 N N . ARG A 1 85 ? -6.549 10.503 0.381 1.00 86.75 85 ARG A N 1
ATOM 624 C CA . ARG A 1 85 ? -7.353 11.646 0.842 1.00 86.75 85 ARG A CA 1
ATOM 625 C C . ARG A 1 85 ? -8.506 11.241 1.756 1.00 86.75 85 ARG A C 1
ATOM 627 O O . ARG A 1 85 ? -8.895 12.021 2.621 1.00 86.75 85 ARG A O 1
ATOM 634 N N . GLN A 1 86 ? -9.076 10.059 1.547 1.00 90.06 86 GLN A N 1
ATOM 635 C CA . GLN A 1 86 ? -10.220 9.597 2.322 1.00 90.06 86 GLN A CA 1
ATOM 636 C C . GLN A 1 86 ? -9.814 9.167 3.735 1.00 90.06 86 GLN A C 1
ATOM 638 O O . GLN A 1 86 ? -10.476 9.551 4.705 1.00 90.06 86 GLN A O 1
ATOM 643 N N . PHE A 1 87 ? -8.723 8.406 3.853 1.00 91.38 87 PHE A N 1
ATOM 644 C CA . PHE A 1 87 ? -8.398 7.690 5.089 1.00 91.38 87 PHE A CA 1
ATOM 645 C C . PHE A 1 87 ? -7.239 8.288 5.899 1.00 91.38 87 PHE A C 1
ATOM 647 O O . PHE A 1 87 ? -7.129 7.966 7.081 1.00 91.38 87 PHE A O 1
ATOM 654 N N . PHE A 1 88 ? -6.403 9.164 5.327 1.00 90.44 88 PHE A N 1
ATOM 655 C CA . PHE A 1 88 ? -5.184 9.662 5.980 1.00 90.44 88 PHE A CA 1
ATOM 656 C C . PHE A 1 88 ? -5.252 11.157 6.277 1.00 90.44 88 PHE A C 1
ATOM 658 O O . PHE A 1 88 ? -5.847 11.932 5.528 1.00 90.44 88 PHE A O 1
ATOM 665 N N . ASN A 1 89 ? -4.604 11.572 7.367 1.00 89.50 89 ASN A N 1
ATOM 666 C CA . ASN A 1 89 ? -4.476 12.987 7.698 1.00 89.50 89 ASN A CA 1
ATOM 667 C C . ASN A 1 89 ? -3.408 13.646 6.797 1.00 89.50 89 ASN A C 1
ATOM 669 O O . ASN A 1 89 ? -2.228 13.310 6.913 1.00 89.50 89 ASN A O 1
ATOM 673 N N . PRO A 1 90 ? -3.766 14.617 5.936 1.00 86.19 90 PRO A N 1
ATOM 674 C CA . PRO A 1 90 ? -2.810 15.254 5.030 1.00 86.19 90 PRO A CA 1
ATOM 675 C C . PRO A 1 90 ? -1.767 16.124 5.747 1.00 86.19 90 PRO A C 1
ATOM 677 O O . PRO A 1 90 ? -0.694 16.353 5.195 1.00 86.19 90 PRO A O 1
ATOM 680 N N . VAL A 1 91 ? -2.064 16.616 6.956 1.00 87.19 91 VAL A N 1
ATOM 681 C CA . VAL A 1 91 ? -1.105 17.395 7.757 1.00 87.19 91 VAL A CA 1
ATOM 682 C C . VAL A 1 91 ? -0.003 16.480 8.284 1.00 87.19 91 VAL A C 1
ATOM 684 O O . VAL A 1 91 ? 1.169 16.793 8.138 1.00 87.19 91 VAL A O 1
ATOM 687 N N . ASP A 1 92 ? -0.387 15.326 8.824 1.00 88.81 92 ASP A N 1
ATOM 688 C CA . ASP A 1 92 ? 0.532 14.288 9.308 1.00 88.81 92 ASP A CA 1
ATOM 689 C C . ASP A 1 92 ? 1.331 13.655 8.153 1.00 88.81 92 ASP A C 1
ATOM 691 O O . ASP A 1 92 ? 2.525 13.393 8.281 1.00 88.81 92 ASP A O 1
ATOM 695 N N . ALA A 1 93 ? 0.708 13.504 6.976 1.00 87.12 93 ALA A N 1
ATOM 696 C CA . ALA A 1 93 ? 1.383 13.026 5.769 1.00 87.12 93 ALA A CA 1
ATOM 697 C C . ALA A 1 93 ? 2.616 13.854 5.392 1.00 87.12 93 ALA A C 1
ATOM 699 O O . ALA A 1 93 ? 3.639 13.286 5.001 1.00 87.12 93 ALA A O 1
ATOM 700 N N . ALA A 1 94 ? 2.554 15.178 5.557 1.00 88.25 94 ALA A N 1
ATOM 701 C CA . ALA A 1 94 ? 3.664 16.06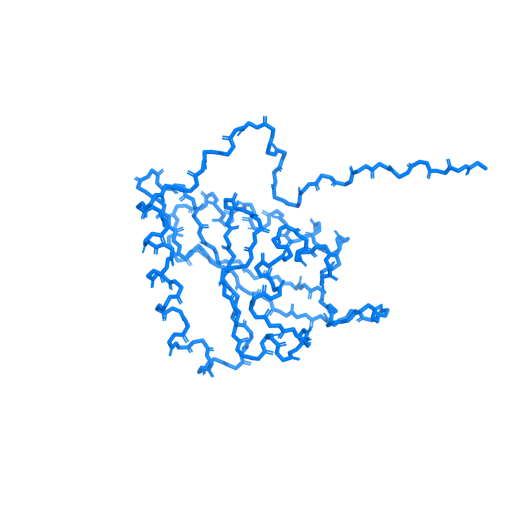7 5.229 1.00 88.25 94 ALA A CA 1
ATOM 702 C C . ALA A 1 94 ? 4.960 15.723 5.991 1.00 88.25 94 ALA A C 1
ATOM 704 O O . ALA A 1 94 ? 6.048 15.923 5.449 1.00 88.25 94 ALA A O 1
ATOM 705 N N . ASP A 1 95 ? 4.855 15.142 7.191 1.00 88.56 95 ASP A N 1
ATOM 706 C CA . ASP A 1 95 ? 6.006 14.820 8.038 1.00 88.56 95 ASP A CA 1
ATOM 707 C C . ASP A 1 95 ? 6.730 13.536 7.605 1.00 88.56 95 ASP A C 1
ATOM 709 O O . ASP A 1 95 ? 7.958 13.436 7.726 1.00 88.56 95 ASP A O 1
ATOM 713 N N . TYR A 1 96 ? 6.006 12.543 7.074 1.00 89.06 96 TYR A N 1
ATOM 714 C CA . TYR A 1 96 ? 6.603 11.274 6.638 1.00 89.06 96 TYR A CA 1
ATOM 715 C C . TYR A 1 96 ? 6.838 11.172 5.126 1.00 89.06 96 TYR A C 1
ATOM 717 O O . TYR A 1 96 ? 7.660 10.353 4.704 1.00 89.06 96 TYR A O 1
ATOM 725 N N . MET A 1 97 ? 6.225 12.032 4.305 1.00 90.62 97 MET A N 1
ATOM 726 C CA . MET A 1 97 ? 6.469 12.076 2.854 1.00 90.62 97 MET A CA 1
ATOM 727 C C . MET A 1 97 ? 7.946 12.165 2.455 1.00 90.62 97 MET A C 1
ATOM 729 O O . MET A 1 97 ? 8.359 11.377 1.601 1.00 90.62 97 MET A O 1
ATOM 733 N N . PRO A 1 98 ? 8.796 13.009 3.075 1.00 93.00 98 PRO A N 1
ATOM 734 C CA . PRO A 1 98 ? 10.221 13.044 2.746 1.00 93.00 98 PRO A CA 1
ATOM 735 C C . PRO A 1 98 ? 10.918 11.681 2.885 1.00 93.00 98 PRO A C 1
ATOM 737 O O . PRO A 1 98 ? 11.813 11.364 2.103 1.00 93.00 98 PRO A O 1
ATOM 740 N N . ARG A 1 99 ? 10.479 10.843 3.835 1.00 93.75 99 ARG A N 1
ATOM 741 C CA . ARG A 1 99 ? 11.022 9.491 4.043 1.00 93.75 99 ARG A CA 1
ATOM 742 C C . ARG A 1 99 ? 10.572 8.531 2.946 1.00 93.75 99 ARG A C 1
ATOM 744 O O . ARG A 1 99 ? 11.379 7.734 2.480 1.00 93.75 99 ARG A O 1
ATOM 751 N N . LEU A 1 100 ? 9.319 8.623 2.492 1.00 94.44 100 LEU A N 1
ATOM 752 C CA . LEU A 1 100 ? 8.864 7.843 1.336 1.00 94.44 100 LEU A CA 1
ATOM 753 C C . LEU A 1 100 ? 9.582 8.269 0.051 1.00 94.44 100 LEU A C 1
ATOM 755 O O . LEU A 1 100 ? 9.974 7.413 -0.735 1.00 94.44 100 LEU A O 1
ATOM 759 N N . TYR A 1 101 ? 9.854 9.561 -0.145 1.00 93.06 101 TYR A N 1
ATOM 760 C CA . TYR A 1 101 ? 10.675 9.994 -1.278 1.00 93.06 101 TYR A CA 1
ATOM 761 C C . TYR A 1 101 ? 12.084 9.394 -1.217 1.00 93.06 101 TYR A C 1
ATOM 763 O O . TYR A 1 101 ? 12.568 8.889 -2.227 1.00 93.06 101 TYR A O 1
ATOM 771 N N . GLN A 1 102 ? 12.725 9.375 -0.046 1.00 93.75 102 GLN A N 1
ATOM 772 C CA . GLN A 1 102 ? 14.020 8.705 0.129 1.00 93.75 102 GLN A CA 1
ATOM 773 C C . GLN A 1 102 ? 13.942 7.202 -0.176 1.00 93.75 102 GLN A C 1
ATOM 775 O O . GLN A 1 102 ? 14.816 6.677 -0.862 1.00 93.75 102 GLN A O 1
ATOM 780 N N . LEU A 1 103 ? 12.875 6.531 0.271 1.00 96.00 103 LEU A N 1
ATOM 781 C CA . LEU A 1 103 ? 12.618 5.118 -0.015 1.00 96.00 103 LEU A CA 1
ATOM 782 C C . LEU A 1 103 ? 12.608 4.829 -1.522 1.00 96.00 103 LEU A C 1
ATOM 784 O O . LEU A 1 103 ? 13.291 3.916 -1.977 1.00 96.00 103 LEU A O 1
ATOM 788 N N . LEU A 1 104 ? 11.867 5.623 -2.298 1.00 95.19 104 LEU A N 1
ATOM 789 C CA . LEU A 1 104 ? 11.700 5.407 -3.739 1.00 95.19 104 LEU A CA 1
ATOM 790 C C . LEU A 1 104 ? 13.018 5.554 -4.520 1.00 95.19 104 LEU A C 1
ATOM 792 O O . LEU A 1 104 ? 13.252 4.799 -5.470 1.00 95.19 104 LEU A O 1
ATOM 796 N N . HIS A 1 105 ? 13.891 6.469 -4.085 1.00 94.19 105 HIS A N 1
ATOM 797 C CA . HIS A 1 105 ? 15.193 6.742 -4.707 1.00 94.19 105 HIS A CA 1
ATOM 798 C C . HIS A 1 105 ? 16.328 5.843 -4.196 1.00 94.19 105 HIS A C 1
ATOM 800 O O . HIS A 1 105 ? 17.427 5.881 -4.750 1.00 94.19 105 HIS A O 1
ATOM 806 N N . SER A 1 106 ? 16.099 5.048 -3.148 1.00 94.94 106 SER A N 1
ATOM 807 C CA . SER A 1 106 ? 17.129 4.160 -2.613 1.00 94.94 106 SER A CA 1
ATOM 808 C C . SER A 1 106 ? 17.385 2.980 -3.561 1.00 94.94 106 SER A C 1
ATOM 810 O O . SER A 1 106 ? 16.439 2.261 -3.899 1.00 94.94 106 SER A O 1
ATOM 812 N N . PRO A 1 107 ? 18.641 2.724 -3.972 1.00 92.38 107 PRO A N 1
ATOM 813 C CA . PRO A 1 107 ? 18.983 1.546 -4.766 1.00 92.38 107 PRO A CA 1
ATOM 814 C C . PRO A 1 107 ? 19.059 0.265 -3.919 1.00 92.38 107 PRO A C 1
ATOM 816 O O . PRO A 1 107 ? 19.141 -0.825 -4.475 1.00 92.38 107 PRO A O 1
ATOM 819 N N . ASP A 1 108 ? 19.063 0.377 -2.586 1.00 94.88 108 ASP A N 1
ATOM 820 C CA . ASP A 1 108 ? 19.140 -0.776 -1.690 1.00 94.88 108 ASP A CA 1
ATOM 821 C C . ASP A 1 108 ? 17.770 -1.485 -1.610 1.00 94.88 108 ASP A C 1
ATOM 823 O O . ASP A 1 108 ? 16.806 -0.900 -1.104 1.00 94.88 108 ASP A O 1
ATOM 827 N N . PRO A 1 109 ? 17.657 -2.748 -2.072 1.00 89.62 109 PRO A N 1
ATOM 828 C CA . PRO A 1 109 ? 16.395 -3.490 -2.067 1.00 89.62 109 PRO A CA 1
ATOM 829 C C . PRO A 1 109 ? 15.909 -3.861 -0.657 1.00 89.62 109 PRO A C 1
ATOM 831 O O . PRO A 1 109 ? 14.760 -4.274 -0.498 1.00 89.62 109 PRO A O 1
ATOM 834 N N . LEU A 1 110 ? 16.765 -3.738 0.362 1.00 93.94 110 LEU A N 1
ATOM 835 C CA . LEU A 1 110 ? 16.430 -3.971 1.768 1.00 93.94 110 LEU A CA 1
ATOM 836 C C . LEU A 1 110 ? 16.149 -2.672 2.527 1.00 93.94 110 LEU A C 1
ATOM 838 O O . LEU A 1 110 ? 15.861 -2.719 3.725 1.00 93.94 110 LEU A O 1
ATOM 842 N N . TYR A 1 111 ? 16.211 -1.523 1.852 1.00 97.19 111 TYR A N 1
ATOM 843 C CA . TYR A 1 111 ? 15.940 -0.243 2.480 1.00 97.19 111 TYR A CA 1
ATOM 844 C C . TYR A 1 111 ? 14.480 -0.162 2.932 1.00 97.19 111 TYR A C 1
ATOM 846 O O . TYR A 1 111 ? 13.542 -0.408 2.169 1.00 97.19 111 TYR A O 1
ATOM 854 N N . VAL A 1 112 ? 14.301 0.202 4.199 1.00 97.56 112 VAL A N 1
ATOM 855 C CA . VAL A 1 112 ? 13.000 0.349 4.846 1.00 97.56 112 VAL A CA 1
ATOM 856 C C . VAL A 1 112 ? 12.914 1.710 5.511 1.00 97.56 112 VAL A C 1
ATOM 858 O O . VAL A 1 112 ? 13.899 2.224 6.044 1.00 97.56 112 VAL A O 1
ATOM 861 N N . VAL A 1 113 ? 11.713 2.274 5.541 1.00 97.38 113 VAL A N 1
ATOM 862 C CA . VAL A 1 113 ? 11.421 3.473 6.329 1.00 97.38 113 VAL A CA 1
ATOM 863 C C . VAL A 1 113 ? 10.264 3.195 7.265 1.00 97.38 113 VAL A C 1
ATOM 865 O O . VAL A 1 113 ? 9.264 2.604 6.866 1.00 97.38 113 VAL A O 1
ATOM 868 N N . SER A 1 114 ? 10.404 3.647 8.509 1.00 96.94 114 SER A N 1
ATOM 869 C CA . SER A 1 114 ? 9.348 3.572 9.514 1.00 96.94 114 SER A CA 1
ATOM 870 C C . SER A 1 114 ? 8.910 4.967 9.931 1.00 96.94 114 SER A C 1
ATOM 872 O O . SER A 1 114 ? 9.731 5.886 10.058 1.00 96.94 114 SER A O 1
ATOM 874 N N . TYR A 1 115 ? 7.608 5.119 10.131 1.00 95.81 115 TYR A N 1
ATOM 875 C CA . TYR A 1 115 ? 6.961 6.379 10.467 1.00 95.81 115 TYR A CA 1
ATOM 876 C C . TYR A 1 115 ? 5.635 6.121 11.179 1.00 95.81 115 TYR A C 1
ATOM 878 O O . TYR A 1 115 ? 5.065 5.034 11.093 1.00 95.81 115 TYR A O 1
ATOM 886 N N . PHE A 1 116 ? 5.152 7.124 11.903 1.00 94.94 116 PHE A N 1
ATOM 887 C CA . PHE A 1 116 ? 3.786 7.110 12.402 1.00 94.94 116 PHE A CA 1
ATOM 888 C C . PHE A 1 116 ? 2.879 7.758 11.365 1.00 94.94 116 PHE A C 1
ATOM 890 O O . PHE A 1 116 ? 3.287 8.719 10.720 1.00 94.94 116 PHE A O 1
ATOM 897 N N . GLN A 1 117 ? 1.683 7.203 11.198 1.00 93.69 117 GLN A N 1
ATOM 898 C CA . GLN A 1 117 ? 0.655 7.772 10.340 1.00 93.69 117 GLN A CA 1
ATOM 899 C C . GLN A 1 117 ? -0.693 7.782 11.054 1.00 93.69 117 GLN A C 1
ATOM 901 O O . GLN A 1 117 ? -1.051 6.835 11.763 1.00 93.69 117 GLN A O 1
ATOM 906 N N . GLN A 1 118 ? -1.451 8.846 10.845 1.00 93.88 118 GLN A N 1
ATOM 907 C CA . GLN A 1 118 ? -2.813 8.990 11.330 1.00 93.88 118 GLN A CA 1
ATOM 908 C C . GLN A 1 118 ? -3.822 8.482 10.297 1.00 93.88 118 GLN A C 1
ATOM 910 O O . GLN A 1 118 ? -3.904 9.005 9.184 1.00 93.88 118 GLN A O 1
ATOM 915 N N . VAL A 1 119 ? -4.621 7.485 10.691 1.00 92.50 119 VAL A N 1
ATOM 916 C CA . VAL A 1 119 ? -5.636 6.837 9.844 1.00 92.50 119 VAL A CA 1
ATOM 917 C C . VAL A 1 119 ? -7.006 6.929 10.504 1.00 92.50 119 VAL A C 1
ATOM 919 O O . VAL A 1 119 ? -7.128 6.742 11.717 1.00 92.50 119 VAL A O 1
ATOM 922 N N . ARG A 1 120 ? -8.047 7.172 9.706 1.00 90.25 120 ARG A N 1
ATOM 923 C CA . ARG A 1 120 ? -9.446 7.104 10.143 1.00 90.25 120 ARG A CA 1
ATOM 924 C C . ARG A 1 120 ? -10.242 6.110 9.281 1.00 90.25 120 ARG A C 1
ATOM 926 O O . ARG A 1 120 ? -10.227 6.239 8.063 1.00 90.25 120 ARG A O 1
ATOM 933 N N . PRO A 1 121 ? -10.940 5.127 9.878 1.00 79.31 121 PRO A N 1
ATOM 934 C CA . PRO A 1 121 ? -11.805 4.174 9.171 1.00 79.31 121 PRO A CA 1
ATOM 935 C C . PRO A 1 121 ? -12.993 4.769 8.418 1.00 79.31 121 PRO A C 1
ATOM 937 O O . PRO A 1 121 ? -13.442 4.232 7.413 1.00 79.31 121 PRO A O 1
ATOM 940 N N . THR A 1 122 ? -13.552 5.844 8.961 1.00 71.94 122 THR A N 1
ATOM 941 C CA . THR A 1 122 ? -14.810 6.450 8.527 1.00 71.94 122 THR A CA 1
ATOM 942 C C . THR A 1 122 ? -14.648 7.964 8.494 1.00 71.94 122 THR A C 1
ATOM 944 O O . THR A 1 122 ? -13.626 8.502 8.921 1.00 71.94 122 THR A O 1
ATOM 947 N N . GLU A 1 123 ? -15.681 8.682 8.056 1.00 64.44 123 GLU A N 1
ATOM 948 C CA . GLU A 1 123 ? -15.724 10.146 8.170 1.00 64.44 123 GLU A CA 1
ATOM 949 C C . GLU A 1 123 ? -15.789 10.658 9.624 1.00 64.44 123 GLU A C 1
ATOM 951 O O . GLU A 1 123 ? -15.894 11.866 9.836 1.00 64.44 123 GLU A O 1
ATOM 956 N N . SER A 1 124 ? -15.684 9.768 10.623 1.00 65.25 124 SER A N 1
ATOM 957 C CA . SER A 1 124 ? -15.454 10.129 12.022 1.00 65.25 124 SER A CA 1
ATOM 958 C C . SER A 1 124 ? -14.327 11.160 12.164 1.00 65.25 124 SER A C 1
ATOM 960 O O . SER A 1 124 ? -13.374 11.208 11.377 1.00 65.25 124 SER A O 1
ATOM 962 N N . ALA A 1 125 ? -14.454 12.001 13.190 1.00 61.41 125 ALA A N 1
ATOM 963 C CA . ALA A 1 125 ? -13.517 13.081 13.468 1.00 61.41 125 ALA A CA 1
ATOM 964 C C . ALA A 1 125 ? -12.162 12.586 14.004 1.00 61.41 125 ALA A C 1
ATOM 966 O O . ALA A 1 125 ? -11.181 13.324 13.935 1.00 61.41 125 ALA A O 1
ATOM 967 N N . GLU A 1 126 ? -12.091 11.367 14.543 1.00 85.25 126 GLU A N 1
ATOM 968 C CA . GLU A 1 126 ? -10.911 10.905 15.274 1.00 85.25 126 GLU A CA 1
ATOM 969 C C . GLU A 1 126 ? -9.976 10.058 14.409 1.00 85.25 126 GLU A C 1
ATOM 971 O O . GLU A 1 126 ? -10.354 9.022 13.857 1.00 85.25 126 GLU A O 1
ATOM 976 N N . TYR A 1 127 ? -8.720 10.495 14.335 1.00 89.94 127 TYR A N 1
ATOM 977 C CA . TYR A 1 127 ? -7.630 9.719 13.766 1.00 89.94 127 TYR A CA 1
ATOM 978 C C . TYR A 1 127 ? -7.010 8.811 14.825 1.00 89.94 127 TYR A C 1
ATOM 980 O O . TYR A 1 127 ? -6.750 9.229 15.952 1.00 89.94 127 TYR A O 1
ATOM 988 N N . SER A 1 128 ? -6.703 7.581 14.431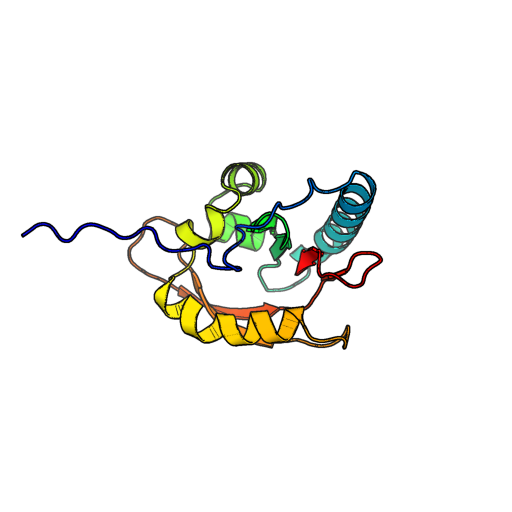 1.00 91.62 128 SER A N 1
ATOM 989 C CA . SER A 1 128 ? -5.874 6.664 15.208 1.00 91.62 128 SER A CA 1
ATOM 990 C C . SER A 1 128 ? -4.445 6.669 14.671 1.00 91.62 128 SER A C 1
ATOM 992 O O . SER A 1 128 ? -4.229 6.722 13.460 1.00 91.62 128 SER A O 1
ATOM 994 N N . LEU A 1 129 ? -3.464 6.621 15.572 1.00 94.06 129 LEU A N 1
ATOM 995 C CA . LEU A 1 129 ? -2.047 6.608 15.219 1.00 94.06 129 LEU A CA 1
ATOM 996 C C . LEU A 1 129 ? -1.561 5.169 15.004 1.00 94.06 129 LEU A C 1
ATOM 998 O O . LEU A 1 129 ? -1.724 4.320 15.881 1.00 94.06 129 LEU A O 1
ATOM 1002 N N . TYR A 1 130 ? -0.917 4.909 13.868 1.00 94.50 130 TYR A N 1
ATOM 1003 C CA . TYR A 1 130 ? -0.343 3.610 13.519 1.00 94.50 130 TYR A CA 1
ATOM 1004 C C . TYR A 1 130 ? 1.148 3.740 13.227 1.00 94.50 130 TYR A C 1
ATOM 1006 O O . TYR A 1 130 ? 1.563 4.628 12.486 1.00 94.50 130 TYR A O 1
ATOM 1014 N N . LEU A 1 131 ? 1.955 2.819 13.759 1.00 96.38 131 LEU A N 1
ATOM 1015 C CA . LEU A 1 131 ? 3.324 2.623 13.285 1.00 96.38 131 LEU A CA 1
ATOM 1016 C C . LEU A 1 131 ? 3.277 1.888 11.945 1.00 96.38 131 LEU A C 1
ATOM 1018 O O . LEU A 1 131 ? 2.692 0.810 11.851 1.00 96.38 131 LEU A O 1
ATOM 1022 N N . SER A 1 132 ? 3.909 2.470 10.936 1.00 95.81 132 SER A N 1
ATOM 1023 C CA . SER A 1 132 ? 3.992 1.925 9.584 1.00 95.81 132 SER A CA 1
ATOM 1024 C C . SER A 1 132 ? 5.440 1.733 9.180 1.00 95.81 132 SER A C 1
ATOM 1026 O O . SER A 1 132 ? 6.315 2.503 9.580 1.00 95.81 132 SER A O 1
ATOM 1028 N N . THR A 1 133 ? 5.675 0.700 8.378 1.00 97.00 133 THR A N 1
ATOM 1029 C CA . THR A 1 133 ? 6.974 0.397 7.784 1.00 97.00 133 THR A CA 1
ATOM 1030 C C . THR A 1 133 ? 6.762 0.079 6.316 1.00 97.00 133 THR A C 1
ATOM 1032 O O . THR A 1 133 ? 5.960 -0.793 5.990 1.00 97.00 133 THR A O 1
ATOM 1035 N N . SER A 1 134 ? 7.503 0.769 5.456 1.00 97.19 134 SER A N 1
ATOM 1036 C CA . SER A 1 134 ? 7.382 0.663 4.003 1.00 97.19 134 SER A CA 1
ATOM 1037 C C . SER A 1 134 ? 8.717 0.270 3.389 1.00 97.19 134 SER A C 1
ATOM 1039 O O . SER A 1 134 ? 9.780 0.649 3.890 1.00 97.19 1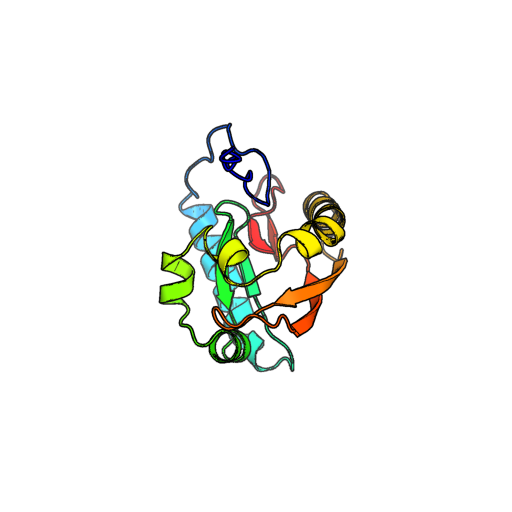34 SER A O 1
ATOM 1041 N N . ARG A 1 135 ? 8.650 -0.480 2.290 1.00 97.31 135 ARG A N 1
ATOM 1042 C CA . ARG A 1 135 ? 9.789 -0.881 1.460 1.00 97.31 135 ARG A CA 1
ATOM 1043 C C . ARG A 1 135 ? 9.372 -0.855 0.003 1.00 97.31 135 ARG A C 1
ATOM 1045 O O . ARG A 1 135 ? 8.194 -1.000 -0.280 1.00 97.31 135 ARG A O 1
ATOM 1052 N N . VAL A 1 136 ? 10.317 -0.752 -0.921 1.00 98.12 136 VAL A N 1
ATOM 1053 C CA . VAL A 1 136 ? 9.994 -1.015 -2.329 1.00 98.12 136 VAL A CA 1
ATOM 1054 C C . VAL A 1 136 ? 9.747 -2.515 -2.500 1.00 98.12 136 VAL A C 1
ATOM 1056 O O . VAL A 1 136 ? 10.566 -3.349 -2.102 1.00 98.12 136 VAL A O 1
ATOM 1059 N N . LEU A 1 137 ? 8.587 -2.863 -3.051 1.00 97.75 137 LEU A N 1
ATOM 1060 C CA . LEU A 1 137 ? 8.189 -4.242 -3.317 1.00 97.75 137 LEU A CA 1
ATOM 1061 C C . LEU A 1 137 ? 8.617 -4.687 -4.716 1.00 97.75 137 LEU A C 1
ATOM 1063 O O . LEU A 1 137 ? 9.106 -5.804 -4.876 1.00 97.75 137 LEU A O 1
ATOM 1067 N N . LEU A 1 138 ? 8.415 -3.827 -5.716 1.00 97.56 138 LEU A N 1
ATOM 1068 C CA . LEU A 1 138 ? 8.642 -4.146 -7.123 1.00 97.56 138 LEU A CA 1
ATOM 1069 C C . LEU A 1 138 ? 9.205 -2.931 -7.861 1.00 97.56 138 LEU A C 1
ATOM 1071 O O . LEU A 1 138 ? 8.681 -1.825 -7.723 1.00 97.56 138 LEU A O 1
ATOM 1075 N N . ARG A 1 139 ? 10.230 -3.161 -8.685 1.00 95.69 139 ARG A N 1
ATOM 1076 C CA . ARG A 1 139 ? 10.768 -2.201 -9.656 1.00 95.69 139 ARG A CA 1
ATOM 1077 C C . ARG A 1 139 ? 10.541 -2.713 -11.080 1.00 95.69 139 ARG A C 1
ATOM 1079 O O . ARG A 1 139 ? 10.418 -3.920 -11.296 1.00 95.69 139 ARG A O 1
ATOM 1086 N N . ALA A 1 140 ? 10.451 -1.799 -12.038 1.00 93.81 140 ALA A N 1
ATOM 1087 C CA . ALA A 1 140 ? 10.450 -2.121 -13.457 1.00 93.81 140 ALA A CA 1
ATOM 1088 C C . ALA A 1 140 ? 11.873 -2.434 -13.951 1.00 93.81 140 ALA A C 1
ATOM 1090 O O . ALA A 1 140 ? 12.845 -2.347 -13.205 1.00 93.81 140 ALA A O 1
ATOM 1091 N N . ALA A 1 141 ? 11.997 -2.792 -15.232 1.00 91.75 141 ALA A N 1
ATOM 1092 C CA . ALA A 1 141 ? 13.282 -3.134 -15.848 1.00 91.75 141 ALA A CA 1
ATOM 1093 C C . ALA A 1 141 ? 14.276 -1.957 -15.921 1.00 91.75 141 ALA A C 1
ATOM 1095 O O . ALA A 1 141 ? 15.471 -2.184 -16.066 1.00 91.75 141 ALA A O 1
ATOM 1096 N N . ASP A 1 142 ? 13.791 -0.718 -15.834 1.00 91.50 142 ASP A N 1
ATOM 1097 C CA . ASP A 1 142 ? 14.596 0.505 -15.762 1.00 91.50 142 ASP A CA 1
ATOM 1098 C C . ASP A 1 142 ? 14.867 0.957 -14.312 1.00 91.50 142 ASP A C 1
ATOM 1100 O O . ASP A 1 142 ? 15.255 2.100 -14.085 1.00 91.50 142 ASP A O 1
ATOM 1104 N N . GLU A 1 143 ? 14.644 0.072 -13.332 1.00 92.06 143 GLU A N 1
ATOM 1105 C CA . GLU A 1 143 ? 14.770 0.314 -11.887 1.00 92.06 143 GLU A CA 1
ATOM 1106 C C . GLU A 1 143 ? 13.760 1.321 -11.299 1.00 92.06 143 GLU A C 1
ATOM 1108 O O . GLU A 1 143 ? 13.788 1.609 -10.094 1.00 92.06 143 GLU A O 1
ATOM 1113 N N . SER A 1 144 ? 12.802 1.816 -12.092 1.00 92.19 144 SER A N 1
ATOM 1114 C CA . SER A 1 144 ? 11.734 2.674 -11.571 1.00 92.19 144 SER A CA 1
ATOM 1115 C C . SER A 1 144 ? 10.829 1.901 -10.594 1.00 92.19 144 SER A C 1
ATOM 1117 O O . SER A 1 144 ? 10.467 0.750 -10.858 1.00 92.19 144 SER A O 1
ATOM 1119 N N . PRO A 1 145 ? 10.473 2.473 -9.426 1.00 95.06 145 PRO A N 1
ATOM 1120 C CA . PRO A 1 145 ? 9.613 1.794 -8.463 1.00 95.06 145 PRO A CA 1
ATOM 1121 C C . PRO A 1 145 ? 8.180 1.694 -8.995 1.00 95.06 145 PRO A C 1
ATOM 1123 O O . PRO A 1 145 ? 7.594 2.686 -9.425 1.00 95.06 145 PRO A O 1
ATOM 1126 N N . LEU A 1 146 ? 7.610 0.492 -8.929 1.00 96.00 146 LEU A N 1
ATOM 1127 C CA . LEU A 1 146 ? 6.221 0.215 -9.299 1.00 96.00 146 LEU A CA 1
ATOM 1128 C C . LEU A 1 146 ? 5.336 0.104 -8.060 1.00 96.00 146 LEU A C 1
ATOM 1130 O O . LEU A 1 146 ? 4.283 0.738 -7.997 1.00 96.00 146 LEU A O 1
ATOM 1134 N N . LEU A 1 147 ? 5.780 -0.691 -7.081 1.00 97.81 147 LEU A N 1
ATOM 1135 C CA . LEU A 1 147 ? 5.017 -1.008 -5.877 1.00 97.81 147 LEU A CA 1
ATOM 1136 C C . LEU A 1 147 ? 5.825 -0.737 -4.608 1.00 97.81 147 LEU A C 1
ATOM 1138 O O . LEU A 1 147 ? 7.023 -1.044 -4.563 1.00 97.81 147 LEU A O 1
ATOM 1142 N N . ILE A 1 148 ? 5.141 -0.258 -3.570 1.00 96.19 148 ILE A N 1
ATOM 1143 C CA . ILE A 1 148 ? 5.618 -0.241 -2.177 1.00 96.19 148 ILE A CA 1
ATOM 1144 C C . ILE A 1 148 ? 4.675 -1.030 -1.269 1.00 96.19 148 ILE A C 1
ATOM 1146 O O . ILE A 1 148 ? 3.463 -1.083 -1.588 1.00 96.19 148 ILE A O 1
#